Protein AF-A0A1U7D9I3-F1 (afdb_monomer)

Foldseek 3Di:
DDELVCLVVQLVVLQVQLVVLCVCCVVPVDPNVRSNVRSVCSNVVSNVVSVVVHD

Secondary structure (DSSP, 8-state):
---GGGHHHHHHHHHHHHHHHHHHHHTTSS-HHHHHHHHHHHHHHHHHHHHHHT-

Solvent-accessible surface area (backbone atoms only — not comparable to full-atom values): 2843 Å² total; per-residue (Å²): 123,50,64,65,85,51,48,64,61,50,54,49,49,29,51,50,53,14,48,50,30,37,47,37,22,75,75,62,76,43,55,60,70,56,12,50,50,45,17,51,48,36,41,54,54,39,52,50,49,50,51,62,41,44,93

Radius of gyration: 12.63 Å; Cα contacts (8 Å, |Δi|>4): 55; chains: 1; bounding box: 31×14×32 Å

pLDDT: mean 91.39, std 7.1, range [63.88, 96.88]

Organism: NCBI:txid1229727

Se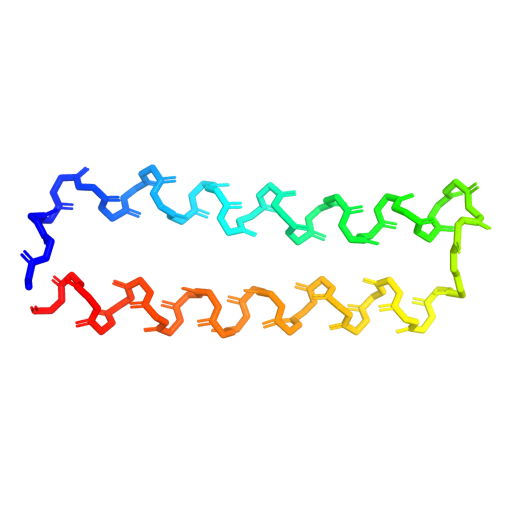quence (55 aa):
MIPHRFRKPLMGIVGALGLTSALGAVFGLWPWSVGGFGALAIWVVGATLVNLLTS

Structure (mmCIF, N/CA/C/O backbone):
data_AF-A0A1U7D9I3-F1
#
_entry.id   AF-A0A1U7D9I3-F1
#
loop_
_atom_site.group_PDB
_atom_site.id
_atom_site.type_symbol
_atom_site.label_atom_id
_atom_site.label_alt_id
_atom_site.label_comp_id
_atom_site.label_asym_id
_atom_site.label_entity_id
_atom_site.label_seq_id
_atom_site.pdbx_PDB_ins_code
_atom_site.Cartn_x
_atom_site.Cartn_y
_atom_site.Cartn_z
_atom_site.occupancy
_atom_site.B_iso_or_equiv
_atom_site.auth_seq_id
_atom_site.auth_comp_id
_atom_site.auth_asym_id
_atom_site.auth_atom_id
_atom_site.pdbx_PDB_model_num
ATOM 1 N N . MET A 1 1 ? -14.357 -9.592 14.090 1.00 63.88 1 MET A N 1
ATOM 2 C CA . MET A 1 1 ? -14.668 -8.186 14.418 1.00 63.88 1 MET A CA 1
ATOM 3 C C . MET A 1 1 ? -13.482 -7.574 15.137 1.00 63.88 1 MET A C 1
ATOM 5 O O . MET A 1 1 ? -13.129 -8.034 16.219 1.00 63.88 1 MET A O 1
ATOM 9 N N . ILE A 1 2 ? -12.815 -6.612 14.500 1.00 72.12 2 ILE A N 1
ATOM 10 C CA . ILE A 1 2 ? -11.705 -5.858 15.089 1.00 72.12 2 ILE A CA 1
ATOM 11 C C . ILE A 1 2 ? -12.294 -4.607 15.766 1.00 72.12 2 ILE A C 1
ATOM 13 O O . ILE A 1 2 ? -13.106 -3.917 15.154 1.00 72.12 2 ILE A O 1
ATOM 17 N N . PRO A 1 3 ? -11.896 -4.272 17.005 1.00 76.56 3 PRO A N 1
ATOM 18 C CA . PRO A 1 3 ? -12.408 -3.091 17.698 1.00 76.56 3 PRO A CA 1
ATOM 19 C C . PRO A 1 3 ? -12.194 -1.783 16.912 1.00 76.56 3 PRO A C 1
ATOM 21 O O . PRO A 1 3 ? -11.096 -1.546 16.404 1.00 76.56 3 PRO A O 1
ATOM 24 N N . HIS A 1 4 ? -13.184 -0.877 16.912 1.00 76.38 4 HIS A N 1
ATOM 25 C CA . HIS A 1 4 ? -13.145 0.418 16.200 1.00 76.38 4 HIS A CA 1
ATOM 26 C C . HIS A 1 4 ? -11.882 1.259 16.428 1.00 76.38 4 HIS A C 1
ATOM 28 O O . HIS A 1 4 ? -11.447 1.979 15.527 1.00 76.38 4 HIS A O 1
ATOM 34 N N . ARG A 1 5 ? -11.243 1.133 17.598 1.00 82.12 5 ARG A N 1
ATOM 35 C CA . ARG A 1 5 ? -9.974 1.809 17.915 1.00 82.12 5 ARG A CA 1
ATOM 36 C C . ARG A 1 5 ? -8.836 1.473 16.943 1.00 82.12 5 ARG A C 1
ATOM 38 O O . ARG A 1 5 ? -7.926 2.280 16.781 1.00 82.12 5 ARG A O 1
ATOM 45 N N . PHE A 1 6 ? -8.894 0.325 16.266 1.00 84.75 6 PHE A N 1
ATOM 46 C CA . PHE A 1 6 ? -7.874 -0.096 15.305 1.00 84.75 6 PHE A CA 1
ATOM 47 C C . PHE A 1 6 ? -8.136 0.380 13.870 1.00 84.75 6 PHE A C 1
ATOM 49 O O . PHE A 1 6 ? -7.258 0.246 13.022 1.00 84.75 6 PHE A O 1
ATOM 56 N N . ARG A 1 7 ? -9.280 1.014 13.578 1.00 86.94 7 ARG A N 1
ATOM 57 C CA . ARG A 1 7 ? -9.581 1.532 12.232 1.00 86.94 7 ARG A CA 1
ATOM 58 C C . ARG A 1 7 ? -8.537 2.539 11.750 1.00 86.94 7 ARG A C 1
ATOM 60 O O . ARG A 1 7 ? -8.035 2.429 10.638 1.00 86.94 7 ARG A O 1
ATOM 67 N N . LYS A 1 8 ? -8.194 3.509 12.603 1.00 88.81 8 LYS A N 1
ATOM 68 C CA . LYS A 1 8 ? -7.197 4.553 12.314 1.00 88.81 8 LYS A CA 1
ATOM 69 C C . LYS A 1 8 ? -5.805 3.982 12.000 1.00 88.81 8 LYS A C 1
ATOM 71 O O . LYS A 1 8 ? -5.283 4.315 10.938 1.00 88.81 8 LYS A O 1
ATOM 76 N N . PRO A 1 9 ? -5.203 3.127 12.854 1.00 92.81 9 PRO A N 1
ATOM 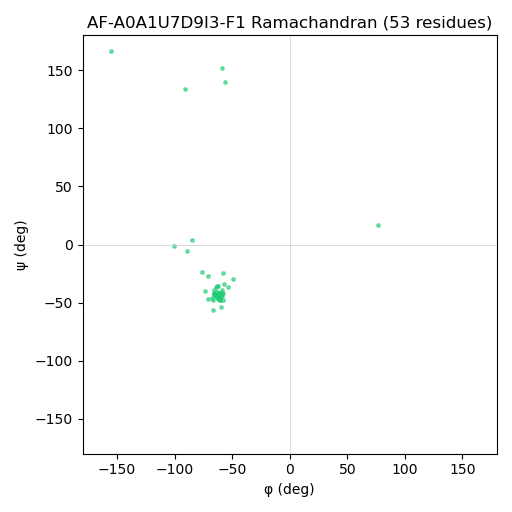77 C CA . PRO A 1 9 ? -3.897 2.551 12.544 1.00 92.81 9 PRO A CA 1
ATOM 78 C C . PRO A 1 9 ? -3.937 1.645 11.307 1.00 92.81 9 PRO A C 1
ATOM 80 O O . PRO A 1 9 ? -3.016 1.702 10.499 1.00 92.81 9 PRO A O 1
ATOM 83 N N . LEU A 1 10 ? -5.017 0.884 11.089 1.00 93.06 10 LEU A N 1
ATOM 84 C CA . LEU A 1 10 ? -5.154 0.047 9.893 1.00 93.06 10 LEU A CA 1
ATOM 85 C C . LEU A 1 10 ? -5.247 0.872 8.601 1.00 93.06 10 LEU A C 1
ATOM 87 O O . LEU A 1 10 ? -4.574 0.547 7.627 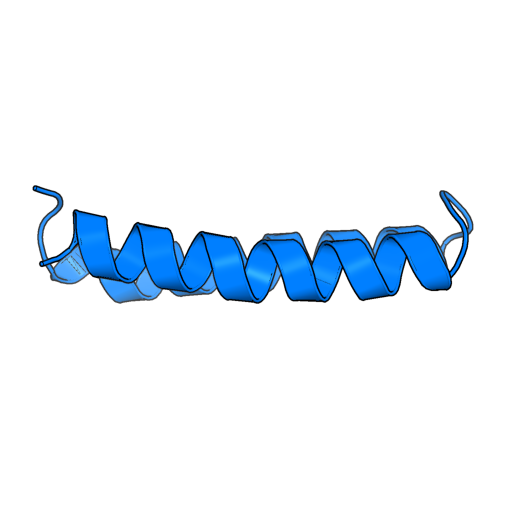1.00 93.06 10 LEU A O 1
ATOM 91 N N . MET A 1 11 ? -6.006 1.973 8.590 1.00 92.94 11 MET A N 1
ATOM 92 C CA . MET A 1 11 ? -6.025 2.898 7.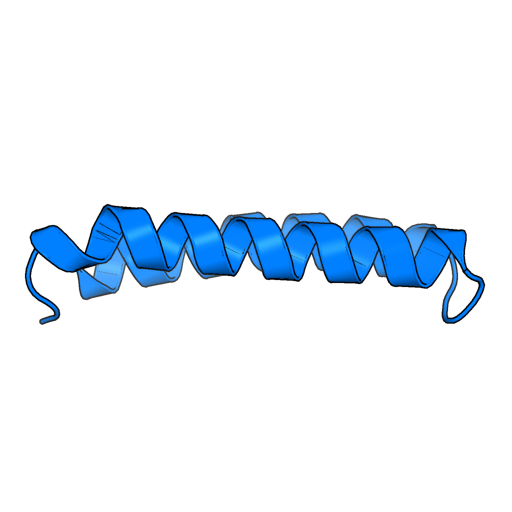446 1.00 92.94 11 MET A CA 1
ATOM 93 C C . MET A 1 11 ? -4.650 3.533 7.199 1.00 92.94 11 MET A C 1
ATOM 95 O O . MET A 1 11 ? -4.262 3.719 6.047 1.00 92.94 11 MET A O 1
ATOM 99 N N . GLY A 1 12 ? -3.892 3.818 8.264 1.00 93.19 12 GLY A N 1
ATOM 100 C CA . GLY A 1 12 ? -2.507 4.280 8.162 1.00 93.19 12 GLY A CA 1
ATOM 101 C C . GLY A 1 12 ? -1.590 3.257 7.486 1.00 93.19 12 GLY A C 1
ATOM 102 O O . GLY A 1 12 ? -0.822 3.622 6.600 1.00 93.19 12 GLY A O 1
ATOM 103 N N . ILE A 1 13 ? -1.718 1.972 7.835 1.00 95.31 13 ILE A N 1
ATOM 104 C CA . ILE A 1 13 ? -0.958 0.879 7.206 1.00 95.31 13 ILE A CA 1
ATOM 105 C C . ILE A 1 13 ? -1.320 0.744 5.724 1.00 95.31 13 ILE A C 1
ATOM 107 O O . ILE A 1 13 ? -0.429 0.644 4.886 1.00 95.31 13 ILE A O 1
ATOM 111 N N . VAL A 1 14 ? -2.609 0.793 5.381 1.00 96.38 14 VAL A N 1
ATOM 112 C CA . VAL A 1 14 ? -3.067 0.740 3.983 1.00 96.38 14 VAL A CA 1
ATOM 113 C C . VAL A 1 14 ? -2.471 1.894 3.169 1.00 96.38 14 VAL A C 1
ATOM 115 O O . VAL A 1 14 ? -1.968 1.677 2.068 1.00 96.38 14 VAL A O 1
ATOM 118 N N . GLY A 1 15 ? -2.469 3.111 3.721 1.00 94.44 15 GLY A N 1
ATOM 119 C CA . GLY A 1 15 ? -1.836 4.269 3.088 1.00 94.44 15 GLY A CA 1
ATOM 120 C C . GLY A 1 15 ? -0.324 4.103 2.915 1.00 94.44 15 GLY A C 1
ATOM 121 O O . GLY A 1 15 ? 0.199 4.386 1.839 1.00 94.44 15 GLY A O 1
ATOM 122 N N . ALA A 1 16 ? 0.370 3.590 3.935 1.00 96.31 16 ALA A N 1
ATOM 123 C CA . ALA A 1 16 ? 1.806 3.330 3.872 1.00 96.31 16 ALA A CA 1
ATOM 124 C C . ALA A 1 16 ? 2.150 2.304 2.783 1.00 96.31 16 ALA A C 1
ATOM 126 O O . ALA A 1 16 ? 3.031 2.560 1.972 1.00 96.31 16 ALA A O 1
ATOM 127 N N . LEU A 1 17 ? 1.410 1.194 2.702 1.00 95.81 17 LEU A N 1
ATOM 128 C CA . LEU A 1 17 ? 1.606 0.165 1.677 1.00 95.81 17 LEU A CA 1
ATOM 129 C C . LEU A 1 17 ? 1.341 0.699 0.263 1.00 95.81 17 LEU A C 1
ATOM 131 O O . LEU A 1 17 ? 2.106 0.410 -0.658 1.00 95.81 17 LEU A O 1
ATOM 135 N N . GLY A 1 18 ? 0.295 1.512 0.090 1.00 95.38 18 GLY A N 1
ATOM 136 C CA . GLY A 1 18 ? 0.009 2.167 -1.187 1.00 95.38 18 GLY A CA 1
ATOM 137 C C . GLY A 1 18 ? 1.140 3.107 -1.611 1.00 95.38 18 GLY A C 1
ATOM 138 O O . GLY A 1 18 ? 1.589 3.068 -2.757 1.00 95.38 18 GLY A O 1
ATOM 139 N N . LEU A 1 19 ? 1.675 3.889 -0.670 1.00 95.38 19 LEU A N 1
ATOM 140 C CA . LEU A 1 19 ? 2.831 4.750 -0.909 1.00 95.38 19 LEU A CA 1
ATOM 141 C C . LEU A 1 19 ? 4.087 3.936 -1.243 1.00 95.38 19 LEU A C 1
ATOM 143 O O . LEU A 1 19 ? 4.794 4.284 -2.183 1.00 95.38 19 LEU A O 1
ATOM 147 N N . THR A 1 20 ? 4.352 2.835 -0.535 1.00 95.81 20 THR A N 1
ATOM 148 C CA . THR A 1 20 ? 5.473 1.933 -0.843 1.00 95.81 20 THR A CA 1
ATOM 149 C C . THR A 1 20 ? 5.358 1.369 -2.259 1.00 95.81 20 THR A C 1
ATOM 151 O O . THR A 1 20 ? 6.358 1.312 -2.971 1.00 95.81 20 THR A O 1
ATOM 154 N N . SER A 1 21 ? 4.145 1.028 -2.706 1.00 94.56 21 SER A N 1
ATOM 155 C CA . SER A 1 21 ? 3.904 0.582 -4.083 1.00 94.56 21 SER A CA 1
ATOM 156 C C . SER A 1 21 ? 4.277 1.657 -5.116 1.00 94.56 21 SER A C 1
ATOM 158 O O . SER A 1 21 ? 4.950 1.381 -6.113 1.00 94.56 21 SER A O 1
ATOM 160 N N . ALA A 1 22 ? 3.876 2.906 -4.865 1.00 92.62 22 ALA A N 1
ATOM 161 C CA . ALA A 1 22 ? 4.221 4.033 -5.727 1.00 92.62 22 ALA A CA 1
ATOM 162 C C . ALA A 1 22 ? 5.733 4.320 -5.718 1.00 92.62 22 ALA A C 1
ATOM 164 O O . ALA A 1 22 ? 6.334 4.507 -6.774 1.00 92.62 22 ALA A O 1
ATOM 165 N N . LEU A 1 23 ? 6.370 4.281 -4.545 1.00 95.25 23 LEU A N 1
ATOM 166 C CA . LEU A 1 23 ? 7.814 4.472 -4.401 1.00 95.25 23 LEU A CA 1
ATOM 167 C C . LEU A 1 23 ? 8.614 3.381 -5.116 1.00 95.25 23 LEU A C 1
ATOM 169 O O . LEU A 1 23 ? 9.632 3.688 -5.726 1.00 95.25 23 LEU A O 1
ATOM 173 N N . GLY A 1 24 ? 8.142 2.132 -5.126 1.00 92.81 24 GLY A N 1
ATOM 174 C CA . GLY A 1 24 ? 8.78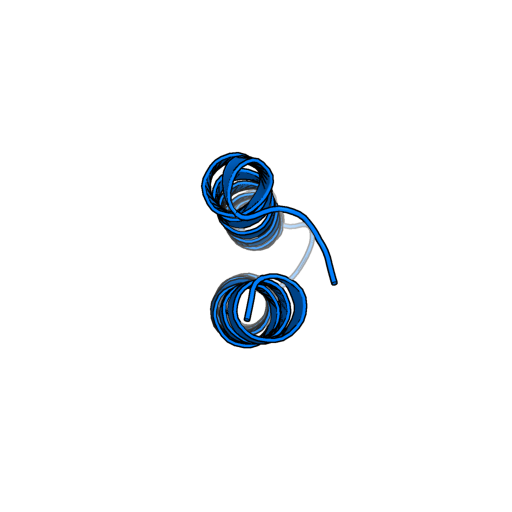2 1.069 -5.904 1.00 92.81 24 GLY A CA 1
ATOM 175 C C . GLY A 1 24 ? 8.888 1.403 -7.396 1.00 92.81 24 GLY A C 1
ATOM 176 O O . GLY A 1 24 ? 9.900 1.089 -8.018 1.00 92.81 24 GLY A O 1
ATOM 177 N N . ALA A 1 25 ? 7.913 2.130 -7.956 1.00 93.31 25 ALA A N 1
ATOM 178 C CA . ALA A 1 25 ? 8.014 2.627 -9.328 1.00 93.31 25 ALA A CA 1
ATOM 179 C C . ALA A 1 25 ? 9.003 3.792 -9.459 1.00 93.31 25 ALA A C 1
ATOM 181 O O . ALA A 1 25 ? 9.774 3.827 -10.415 1.00 93.31 25 ALA A O 1
ATOM 182 N N . VAL A 1 26 ? 9.025 4.712 -8.488 1.00 93.25 26 VAL A N 1
ATOM 183 C CA . VAL A 1 26 ? 9.972 5.844 -8.452 1.00 93.25 26 VAL A CA 1
ATOM 184 C C . VAL A 1 26 ? 11.422 5.351 -8.467 1.00 93.25 26 VAL A C 1
ATOM 186 O O . VAL A 1 26 ? 12.254 5.902 -9.181 1.00 93.25 26 VAL A O 1
ATOM 189 N N . PHE A 1 27 ? 11.720 4.294 -7.708 1.00 95.94 27 PHE A N 1
ATOM 190 C CA . PHE A 1 27 ? 13.057 3.700 -7.626 1.00 95.94 27 PHE A CA 1
ATOM 191 C C . PHE A 1 27 ? 13.359 2.685 -8.743 1.00 95.94 27 PHE A C 1
ATOM 193 O O . PHE A 1 27 ? 14.425 2.075 -8.737 1.00 95.94 27 PHE A O 1
ATOM 200 N N . GLY A 1 28 ? 12.450 2.500 -9.706 1.00 92.38 28 GLY A N 1
ATOM 201 C CA . GLY A 1 28 ? 12.669 1.637 -10.869 1.00 92.38 28 GLY A CA 1
ATOM 202 C C . GLY A 1 28 ? 12.556 0.132 -10.601 1.00 92.38 28 GLY A C 1
ATOM 20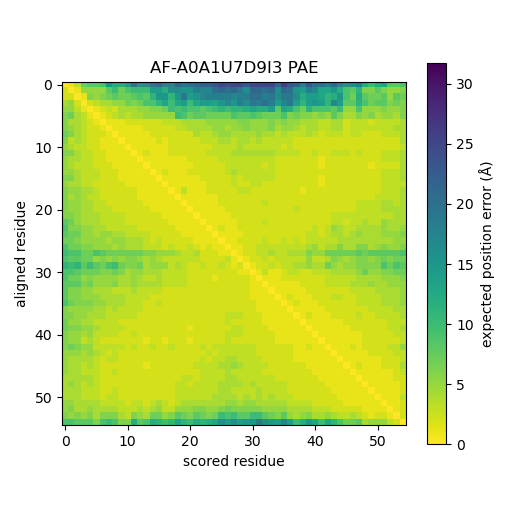3 O O . GLY A 1 28 ? 13.006 -0.656 -11.428 1.00 92.38 28 GLY A O 1
ATOM 204 N N . LEU A 1 29 ? 11.947 -0.288 -9.485 1.00 94.06 29 LEU A N 1
ATOM 205 C CA . LEU A 1 29 ? 11.719 -1.710 -9.177 1.00 94.06 29 LEU A CA 1
ATOM 206 C C . LEU A 1 29 ? 10.650 -2.339 -10.085 1.00 94.06 29 LEU A C 1
ATOM 208 O O . LEU A 1 29 ? 10.678 -3.540 -10.340 1.00 94.06 29 LEU A O 1
ATOM 212 N N . TRP A 1 30 ? 9.711 -1.532 -10.585 1.00 93.56 30 TRP A N 1
ATOM 213 C CA . TRP A 1 30 ? 8.705 -1.925 -11.575 1.00 93.56 30 TRP A CA 1
ATOM 214 C C . TRP A 1 30 ? 8.211 -0.709 -12.379 1.00 93.56 30 TRP A C 1
ATOM 216 O O . TRP A 1 30 ? 8.447 0.432 -11.975 1.00 93.56 30 TRP A O 1
ATOM 226 N N . PRO A 1 31 ? 7.497 -0.914 -13.505 1.00 95.25 31 PRO A N 1
ATOM 227 C CA . PRO A 1 31 ? 6.943 0.180 -14.299 1.00 95.25 31 PRO A CA 1
ATOM 228 C C . PRO A 1 31 ? 5.981 1.082 -13.514 1.00 95.25 31 PRO A C 1
ATOM 230 O O . PRO A 1 31 ? 5.253 0.624 -12.631 1.00 95.25 31 PRO A O 1
ATOM 233 N N . TRP A 1 32 ? 5.892 2.354 -13.914 1.00 92.06 32 TRP A N 1
ATOM 234 C CA . TRP A 1 32 ? 4.946 3.329 -13.350 1.00 92.06 32 TRP A CA 1
ATOM 235 C C . TRP A 1 32 ? 3.490 2.864 -13.374 1.00 92.06 32 TRP A C 1
ATOM 237 O O . TRP A 1 32 ? 2.754 3.107 -12.419 1.00 92.06 32 TRP A O 1
ATOM 247 N N . SER A 1 33 ? 3.087 2.152 -14.429 1.00 94.19 33 SER A N 1
ATOM 248 C CA . SER A 1 33 ? 1.755 1.553 -14.532 1.00 94.19 33 SER A CA 1
ATOM 249 C C . SER A 1 33 ? 1.493 0.545 -13.413 1.00 94.19 33 SER A C 1
ATOM 251 O O . SER A 1 33 ? 0.424 0.573 -12.810 1.00 94.19 33 SER A O 1
ATOM 253 N N . VAL A 1 34 ? 2.479 -0.294 -13.087 1.00 94.19 34 VAL A N 1
ATOM 254 C CA . VAL A 1 34 ? 2.385 -1.307 -12.029 1.00 94.19 34 VAL A CA 1
ATOM 255 C C . VAL A 1 34 ? 2.369 -0.652 -10.653 1.00 94.19 34 V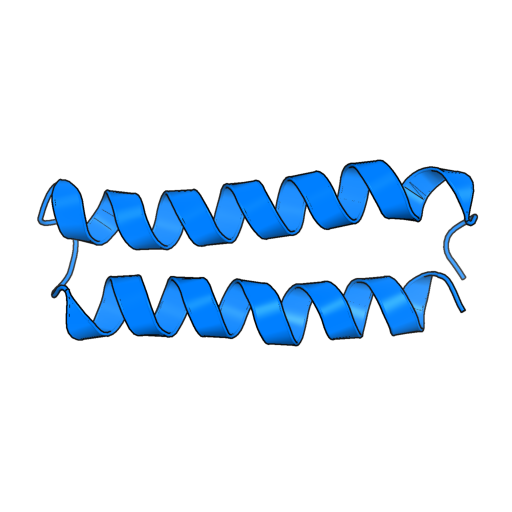AL A C 1
ATOM 257 O O . VAL A 1 34 ? 1.497 -0.963 -9.846 1.00 94.19 34 VAL A O 1
ATOM 260 N N . GLY A 1 35 ? 3.273 0.296 -10.390 1.00 94.31 35 GLY A N 1
ATOM 261 C CA . GLY A 1 35 ? 3.333 0.969 -9.089 1.00 94.31 35 GLY A CA 1
ATOM 262 C C . GLY A 1 35 ? 2.106 1.826 -8.798 1.00 94.31 35 GLY A C 1
ATOM 263 O O . GLY A 1 35 ? 1.576 1.767 -7.688 1.00 94.31 35 GLY A O 1
ATOM 264 N N . GLY A 1 36 ? 1.623 2.571 -9.799 1.00 93.44 36 GLY A N 1
ATOM 265 C CA . GLY A 1 36 ? 0.414 3.388 -9.698 1.00 93.44 36 GLY A CA 1
ATOM 266 C C . GLY A 1 36 ? -0.852 2.544 -9.550 1.00 93.44 36 GLY A C 1
ATOM 267 O O . GLY A 1 36 ? -1.655 2.800 -8.653 1.00 93.44 36 GLY A O 1
ATOM 268 N N . PHE A 1 37 ? -1.006 1.495 -10.367 1.00 96.06 37 PHE A N 1
ATOM 269 C CA . PHE A 1 37 ? -2.122 0.557 -10.227 1.00 96.06 37 PHE A CA 1
ATOM 270 C C . PHE A 1 37 ? -2.095 -0.148 -8.868 1.00 96.06 37 PHE A C 1
ATOM 272 O O . PHE A 1 37 ? -3.116 -0.196 -8.188 1.00 96.06 37 PHE A O 1
ATOM 279 N N . GLY A 1 38 ? -0.929 -0.636 -8.436 1.00 95.75 38 GLY A N 1
ATOM 280 C CA . GLY A 1 38 ? -0.754 -1.289 -7.141 1.00 95.75 38 GLY A CA 1
ATOM 281 C C . GLY A 1 38 ? -1.098 -0.366 -5.975 1.00 95.75 38 GLY A C 1
ATOM 282 O O . GLY A 1 38 ? -1.818 -0.776 -5.068 1.00 95.75 38 GLY A O 1
ATOM 283 N N . ALA A 1 39 ? -0.685 0.903 -6.032 1.00 95.38 39 ALA A N 1
ATOM 284 C CA . ALA A 1 39 ? -1.020 1.889 -5.010 1.00 95.38 39 ALA A CA 1
ATOM 285 C C . ALA A 1 39 ? -2.538 2.082 -4.887 1.00 95.38 39 ALA A C 1
ATOM 287 O O . ALA A 1 39 ? -3.081 2.019 -3.784 1.00 95.38 39 ALA A O 1
ATOM 288 N N . LEU A 1 40 ? -3.233 2.250 -6.017 1.00 95.69 40 LEU A N 1
ATOM 289 C CA . LEU A 1 40 ? -4.690 2.393 -6.051 1.00 95.69 40 LEU A CA 1
ATOM 290 C C . LEU A 1 40 ? -5.408 1.117 -5.601 1.00 95.69 40 LEU A C 1
ATOM 292 O O . LEU A 1 40 ? -6.357 1.194 -4.822 1.00 95.69 40 LEU A O 1
ATOM 296 N N . ALA A 1 41 ? -4.942 -0.051 -6.043 1.00 96.75 41 ALA A N 1
ATOM 297 C CA . ALA A 1 41 ? -5.513 -1.338 -5.667 1.00 96.75 41 ALA A CA 1
ATOM 298 C C . ALA A 1 41 ? -5.396 -1.574 -4.156 1.00 96.75 41 ALA A C 1
ATOM 300 O O . ALA A 1 41 ? -6.385 -1.923 -3.513 1.00 96.75 41 ALA A O 1
ATOM 301 N N . ILE A 1 42 ? -4.225 -1.305 -3.571 1.00 96.44 42 ILE A N 1
ATOM 302 C CA . ILE A 1 42 ? -4.007 -1.373 -2.121 1.00 96.44 42 ILE A CA 1
ATOM 303 C C . ILE A 1 42 ? -4.950 -0.414 -1.399 1.00 96.44 42 ILE A C 1
ATOM 305 O O . ILE A 1 42 ? -5.544 -0.789 -0.391 1.00 96.44 42 ILE A O 1
ATOM 309 N N . TRP A 1 43 ? -5.122 0.802 -1.913 1.00 94.50 43 TRP A N 1
ATOM 310 C CA . TRP A 1 43 ? -5.951 1.807 -1.261 1.00 94.50 43 TRP A CA 1
ATOM 311 C C . TRP A 1 43 ? -7.430 1.422 -1.250 1.00 94.50 43 TRP A C 1
ATOM 313 O O . TRP A 1 43 ? -8.053 1.443 -0.191 1.00 94.50 43 TRP A O 1
ATOM 323 N N . VAL A 1 44 ? -7.975 0.999 -2.394 1.00 95.75 44 VAL A N 1
ATOM 324 C CA . VAL A 1 44 ? -9.379 0.580 -2.513 1.00 95.75 44 VAL A CA 1
ATOM 325 C C . VAL A 1 44 ? -9.626 -0.697 -1.716 1.00 95.75 44 VAL A C 1
ATOM 327 O O . VAL A 1 44 ? -10.451 -0.701 -0.806 1.00 95.75 44 VAL A O 1
ATOM 330 N N . VAL A 1 45 ? -8.879 -1.768 -1.998 1.00 96.88 45 VAL A N 1
ATOM 331 C CA . VAL A 1 45 ? -9.084 -3.074 -1.354 1.00 96.88 45 VAL A CA 1
ATOM 332 C C . VAL A 1 45 ? -8.808 -2.984 0.145 1.00 96.88 45 VAL A C 1
ATOM 334 O O . VAL A 1 45 ? -9.598 -3.475 0.950 1.00 96.88 45 VAL A O 1
ATOM 337 N N . GLY A 1 46 ? -7.726 -2.314 0.540 1.00 93.88 46 GLY A N 1
ATOM 338 C CA . GLY A 1 46 ? -7.368 -2.123 1.940 1.00 93.88 46 GLY A CA 1
ATOM 339 C C . GLY A 1 46 ? -8.407 -1.303 2.700 1.00 93.88 46 GLY A C 1
ATOM 340 O O . GLY A 1 46 ? -8.819 -1.709 3.784 1.00 93.88 46 GLY A O 1
ATOM 341 N N . ALA A 1 47 ? -8.897 -0.193 2.138 1.00 93.44 47 ALA A N 1
ATOM 342 C CA . ALA A 1 47 ? -9.945 0.601 2.777 1.00 93.44 47 ALA A CA 1
ATOM 343 C C . ALA A 1 47 ? -11.252 -0.190 2.923 1.00 93.44 47 ALA A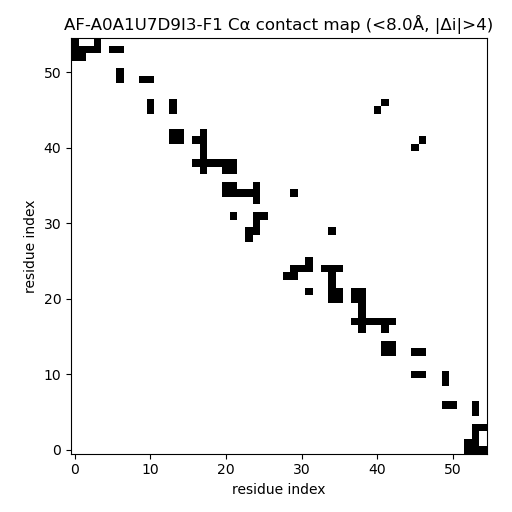 C 1
ATOM 345 O O . ALA A 1 47 ? -11.870 -0.152 3.990 1.00 93.44 47 ALA A O 1
ATOM 346 N N . THR A 1 48 ? -11.648 -0.948 1.895 1.00 95.44 48 THR A N 1
ATOM 347 C CA . THR A 1 48 ? -12.830 -1.816 1.949 1.00 95.44 48 THR A CA 1
ATOM 348 C C . THR A 1 48 ? -12.677 -2.892 3.020 1.00 95.44 48 THR A C 1
ATOM 350 O O . THR A 1 48 ? -13.578 -3.058 3.839 1.00 95.44 48 THR A O 1
ATOM 353 N N . LEU A 1 49 ? -11.532 -3.576 3.080 1.00 93.31 49 LEU A N 1
ATOM 354 C CA . LEU A 1 49 ? -11.262 -4.597 4.096 1.00 93.31 49 LEU A CA 1
ATOM 355 C C . LEU A 1 49 ? -11.297 -4.016 5.506 1.00 93.31 49 LEU A C 1
ATOM 357 O O . LEU A 1 49 ? -11.950 -4.576 6.381 1.00 93.31 49 LEU A O 1
ATOM 361 N N . VAL A 1 50 ? -10.648 -2.873 5.737 1.00 93.31 50 VAL A N 1
ATOM 362 C CA . VAL A 1 50 ? -10.685 -2.213 7.047 1.00 93.31 50 VAL A CA 1
ATOM 363 C C . VAL A 1 50 ? -12.113 -1.840 7.419 1.00 93.31 50 VAL A C 1
ATOM 365 O O . VAL A 1 50 ? -12.512 -2.054 8.563 1.00 93.31 50 VAL A O 1
ATOM 368 N N . ASN A 1 51 ? -12.903 -1.332 6.473 1.00 91.25 51 ASN A N 1
ATOM 369 C CA . ASN A 1 51 ? -14.299 -1.008 6.723 1.00 91.25 51 ASN A CA 1
ATOM 370 C C . ASN A 1 51 ? -15.101 -2.251 7.131 1.00 91.25 51 ASN A C 1
ATOM 372 O O . ASN A 1 51 ? -15.773 -2.216 8.155 1.00 91.25 51 ASN A O 1
ATOM 376 N N . LEU A 1 52 ? -14.965 -3.362 6.402 1.00 90.88 52 LEU A N 1
ATOM 377 C CA . LEU A 1 52 ? -15.665 -4.619 6.695 1.00 90.88 52 LEU A CA 1
ATOM 378 C C . LEU A 1 52 ? -15.232 -5.251 8.025 1.00 90.88 52 LEU A C 1
ATOM 380 O O . LEU A 1 52 ? -16.062 -5.775 8.757 1.00 90.88 52 LEU A O 1
ATOM 384 N N . LEU A 1 53 ? -13.942 -5.200 8.358 1.00 88.88 53 LEU A N 1
ATOM 385 C CA . LEU A 1 53 ? -13.405 -5.807 9.582 1.00 88.88 53 LEU A CA 1
ATOM 386 C C . LEU A 1 53 ? -13.713 -5.001 10.845 1.00 88.88 53 LEU A C 1
ATOM 388 O O . LEU A 1 53 ? -13.681 -5.557 11.948 1.00 88.88 53 LEU A O 1
ATOM 392 N N . THR A 1 54 ? -13.960 -3.705 10.668 1.00 84.25 54 THR A N 1
ATOM 393 C CA . THR A 1 54 ? -14.298 -2.766 11.738 1.00 84.25 54 THR A CA 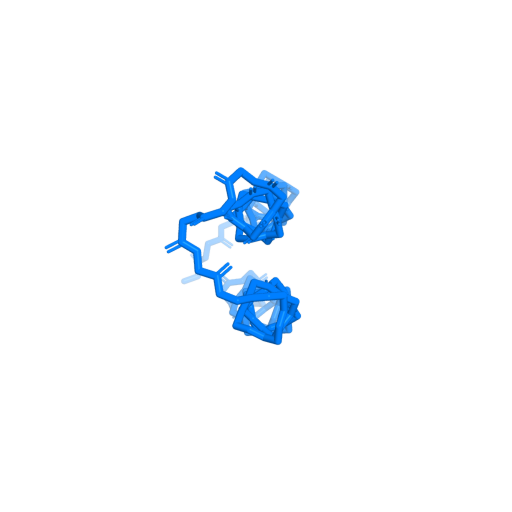1
ATOM 394 C C . THR A 1 54 ? -15.803 -2.475 11.808 1.00 84.25 54 THR A C 1
ATOM 396 O O . THR A 1 54 ? -16.206 -1.670 12.641 1.00 84.25 54 THR A O 1
ATOM 399 N N . SER A 1 55 ? -16.614 -3.053 10.916 1.00 69.12 55 SER A N 1
ATOM 400 C CA . SER A 1 55 ? -18.081 -2.986 10.999 1.00 69.12 55 SER A CA 1
ATOM 401 C C . SER A 1 55 ? -18.629 -3.934 12.063 1.00 69.12 55 SER A C 1
ATOM 403 O O . SER A 1 55 ? -17.925 -4.912 12.417 1.00 69.12 55 SER A O 1
#

Mean predicted aligned error: 3.82 Å